Protein AF-V5GXC0-F1 (afdb_monomer_lite)

Secondary structure (DSSP, 8-state):
---SHHHHHHHHHHHHT---HHHHHHHHHHHHH-TTS-HHHHHHHHHHHHTSTTHHHHHHHHHHHTHHHHHHHHTTT--HHHHHHHHHGGG--SHHHHHHHHHHHHH-SS--HHHHHHHHHHHHHHHHHHHHHHHHGGG-

Sequence (140 aa):
ETQTPSEKNMLLDALGCTKLSWLLSRYVKKLLDDPSIRIQDADRVFESVAKNRVGTQIAFDFLRKNWNELLNHYGDGSNILAKMIKALAPHMNTEFQLSELERFKNSIKTNISTTASAFESAIETVKSNVDWMKKNYNQV

Foldseek 3Di:
DPPDPVVVLVVLLVQLADPDLVSLLVQLCCLQVPPVQDLVCNLSNLLSQLPHLSSLVSSVCVCLVCVVVCCVVCVPPNLSLLSSLLSNQQNAAAPVVLVVLVVSLVVDPDDDPSNNVSSVVSSVSNVVNNVCCVVCVVVD

pLDDT: mean 89.5, std 9.19, range [49.09, 98.06]

Organism: Anoplophora glabripennis (NCBI:txid217634)

InterPro domains:
  IPR024571 ERAP1-like C-terminal domain [PF11838] (2-127)
  IPR050344 Peptidase M1 family aminopeptidases [PTHR11533] (2-135)

Radius of gyration: 15.47 Å; chains: 1; bounding box: 42×24×47 Å

Structure (mmCIF, N/CA/C/O backbone):
data_AF-V5GXC0-F1
#
_entry.id   AF-V5GXC0-F1
#
loop_
_atom_site.group_PDB
_atom_site.id
_atom_site.type_symbol
_atom_site.label_atom_id
_atom_site.label_alt_id
_atom_site.label_comp_id
_atom_site.label_asym_id
_atom_site.label_entity_id
_atom_site.label_seq_id
_atom_site.pdbx_PDB_ins_code
_atom_site.Cartn_x
_atom_site.Cartn_y
_atom_site.Cartn_z
_atom_site.occupancy
_atom_site.B_iso_or_equiv
_atom_site.auth_seq_id
_atom_site.auth_comp_id
_atom_site.auth_asym_id
_atom_site.auth_atom_id
_atom_site.pdbx_PDB_model_num
ATOM 1 N N . GLU A 1 1 ? -3.370 0.087 -31.226 1.00 49.09 1 GLU A N 1
ATOM 2 C CA . GLU A 1 1 ? -2.684 1.191 -30.524 1.00 49.09 1 GLU A CA 1
ATOM 3 C C . GLU A 1 1 ? -3.744 2.101 -29.919 1.00 49.09 1 GLU A C 1
ATOM 5 O O . GLU A 1 1 ? -4.702 2.405 -30.616 1.00 49.09 1 GLU A O 1
ATOM 10 N N . THR A 1 2 ? -3.643 2.474 -28.641 1.00 55.31 2 THR A N 1
ATOM 11 C CA . THR A 1 2 ? -4.477 3.551 -28.065 1.00 55.31 2 THR A CA 1
ATOM 12 C C . THR A 1 2 ? -3.887 4.891 -28.468 1.00 55.31 2 THR A C 1
ATOM 14 O O . THR A 1 2 ? -2.708 5.128 -28.202 1.00 55.31 2 THR A O 1
ATOM 17 N N . GLN A 1 3 ? -4.680 5.743 -29.116 1.00 70.31 3 GLN A N 1
ATOM 18 C CA . GLN A 1 3 ? -4.177 6.950 -29.773 1.00 70.31 3 GLN A CA 1
ATOM 19 C C . GLN A 1 3 ? -4.086 8.150 -28.823 1.00 70.31 3 GLN A C 1
ATOM 21 O O . GLN A 1 3 ? -3.380 9.109 -29.133 1.00 70.31 3 GLN A O 1
ATOM 26 N N . THR A 1 4 ? -4.712 8.095 -27.639 1.00 83.75 4 THR A N 1
ATOM 27 C CA . THR A 1 4 ? -4.634 9.188 -26.655 1.00 83.75 4 THR A CA 1
ATOM 28 C C . THR A 1 4 ? -4.183 8.739 -25.253 1.00 83.75 4 THR A C 1
ATOM 30 O O . THR A 1 4 ? -4.507 7.634 -24.804 1.00 83.75 4 THR A O 1
ATOM 33 N N . PRO A 1 5 ? -3.475 9.603 -24.492 1.00 80.25 5 PRO A N 1
ATOM 34 C CA . PRO A 1 5 ? -3.152 9.340 -23.085 1.00 80.25 5 PRO A CA 1
ATOM 35 C C . PRO A 1 5 ? -4.388 9.114 -22.200 1.00 80.25 5 PRO A C 1
ATOM 37 O O . PRO A 1 5 ? -4.327 8.357 -21.234 1.00 80.25 5 PRO A O 1
ATOM 40 N N . SER A 1 6 ? -5.515 9.752 -22.533 1.00 84.06 6 SER A N 1
ATOM 41 C CA . SER A 1 6 ? -6.776 9.604 -21.798 1.00 84.06 6 SER A CA 1
ATOM 42 C C . SER A 1 6 ? -7.376 8.205 -21.967 1.00 84.06 6 SER A C 1
ATOM 44 O O . SER A 1 6 ? -7.706 7.565 -20.970 1.00 84.06 6 SER A O 1
ATOM 46 N N . GLU A 1 7 ? -7.423 7.682 -23.196 1.00 85.12 7 GLU A N 1
ATOM 47 C CA . GLU A 1 7 ? -7.863 6.306 -23.464 1.00 85.12 7 GLU A CA 1
ATOM 48 C C . GLU A 1 7 ? -6.974 5.287 -22.757 1.00 85.12 7 GLU A C 1
ATOM 50 O O . GLU A 1 7 ? -7.474 4.342 -22.148 1.00 85.12 7 GLU A O 1
ATOM 55 N N . LYS A 1 8 ? -5.651 5.498 -22.779 1.00 85.62 8 LYS A N 1
ATOM 56 C CA . LYS A 1 8 ? -4.716 4.630 -22.058 1.00 85.62 8 LYS A CA 1
ATOM 57 C C . LYS A 1 8 ? -5.043 4.597 -20.563 1.00 85.62 8 LYS A C 1
ATOM 59 O O . LYS A 1 8 ? -5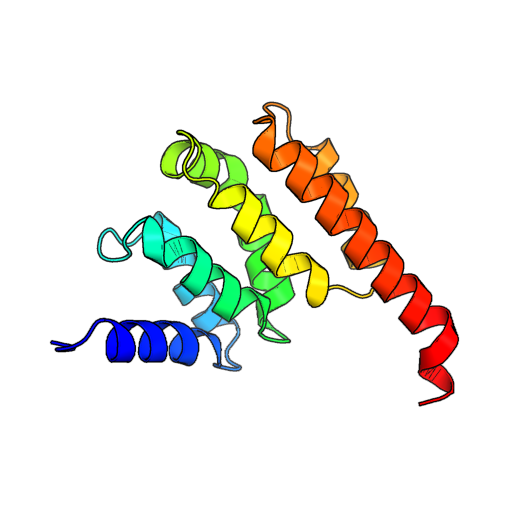.172 3.520 -19.992 1.00 85.62 8 LYS A O 1
ATOM 64 N N . ASN A 1 9 ? -5.220 5.762 -19.947 1.00 86.50 9 ASN A N 1
ATOM 65 C CA . ASN A 1 9 ? -5.565 5.882 -18.532 1.00 86.50 9 ASN A CA 1
ATOM 66 C C . ASN A 1 9 ? -6.895 5.196 -18.191 1.00 86.50 9 ASN A C 1
ATOM 68 O O . ASN A 1 9 ? -6.979 4.485 -17.192 1.00 86.50 9 ASN A O 1
ATOM 72 N N . MET A 1 10 ? -7.909 5.360 -19.043 1.00 89.00 10 MET A N 1
ATOM 73 C CA . MET A 1 10 ? -9.204 4.698 -18.883 1.00 89.00 10 MET A CA 1
ATOM 74 C C . MET A 1 10 ? -9.072 3.170 -18.931 1.00 89.00 10 MET A C 1
ATOM 76 O O . MET A 1 10 ? -9.676 2.476 -18.114 1.00 89.00 10 MET A O 1
ATOM 80 N N . LEU A 1 11 ? -8.260 2.636 -19.848 1.00 88.69 11 LEU A N 1
ATOM 81 C CA . LEU A 1 11 ? -8.001 1.198 -19.917 1.00 88.69 11 LEU A CA 1
ATOM 82 C C . LEU A 1 11 ? -7.254 0.689 -18.681 1.00 88.69 11 LEU A C 1
ATOM 84 O O . LEU A 1 11 ? -7.604 -0.371 -18.162 1.00 88.69 11 LEU A O 1
ATOM 88 N N . LEU A 1 12 ? -6.258 1.433 -18.190 1.00 88.69 12 LEU A N 1
ATOM 89 C CA . LEU A 1 12 ? -5.521 1.048 -16.984 1.00 88.69 12 LEU A CA 1
ATOM 90 C C . LEU A 1 12 ? -6.445 0.961 -15.760 1.00 88.69 12 LEU A C 1
ATOM 92 O O . LEU A 1 12 ? -6.334 0.014 -14.980 1.00 88.69 12 LEU A O 1
ATOM 96 N N . ASP A 1 13 ? -7.397 1.882 -15.621 1.00 88.75 13 ASP A N 1
ATOM 97 C CA . ASP A 1 13 ? -8.387 1.819 -14.543 1.00 88.75 13 ASP A CA 1
ATOM 98 C C . ASP A 1 13 ? -9.346 0.637 -14.726 1.00 88.75 13 ASP A C 1
ATOM 100 O O . ASP A 1 13 ? -9.591 -0.123 -13.786 1.00 88.75 13 ASP A O 1
ATOM 104 N N . ALA A 1 14 ? -9.858 0.446 -15.947 1.00 90.25 14 ALA A N 1
ATOM 105 C CA . ALA A 1 14 ? -10.842 -0.587 -16.258 1.00 90.25 14 ALA A CA 1
ATOM 106 C C . ALA A 1 14 ? -10.323 -2.006 -15.970 1.00 90.25 14 ALA A C 1
ATOM 108 O O . ALA A 1 14 ? -11.081 -2.868 -15.516 1.00 90.25 14 ALA A O 1
ATOM 109 N N . LEU A 1 15 ? -9.025 -2.253 -16.175 1.00 88.75 15 LEU A N 1
ATOM 110 C CA . LEU A 1 15 ? -8.390 -3.536 -15.861 1.00 88.75 15 LEU A CA 1
ATOM 111 C C . LEU A 1 15 ? -8.402 -3.859 -14.353 1.00 88.75 15 LEU A C 1
ATOM 113 O O . LEU A 1 15 ? -8.474 -5.033 -13.984 1.00 88.75 15 LEU A O 1
ATOM 117 N N . GLY A 1 16 ? -8.404 -2.844 -13.482 1.00 90.25 16 GLY A N 1
ATOM 118 C CA . GLY A 1 16 ? -8.531 -2.999 -12.027 1.00 90.25 16 GLY A CA 1
ATOM 119 C C . GLY A 1 16 ? -9.967 -3.239 -11.539 1.00 90.25 16 GLY A C 1
ATOM 120 O O . GLY A 1 16 ? -10.178 -3.683 -10.409 1.00 90.25 16 GLY A O 1
ATOM 121 N N . CYS A 1 17 ? -10.981 -3.015 -12.382 1.00 91.50 17 CYS A N 1
ATOM 122 C CA . CYS A 1 17 ? -12.394 -3.158 -12.006 1.00 91.50 17 CYS A CA 1
ATOM 123 C C . CYS A 1 17 ? -12.906 -4.611 -12.002 1.00 91.50 17 CYS A C 1
ATOM 125 O O . CYS A 1 17 ? -14.035 -4.869 -11.577 1.00 91.50 17 CYS A O 1
ATOM 127 N N . THR A 1 18 ? -12.113 -5.578 -12.473 1.00 91.94 18 THR A N 1
ATOM 128 C CA . THR A 1 18 ? -12.521 -6.991 -12.491 1.00 91.94 18 THR A CA 1
ATOM 129 C C . THR A 1 18 ? -12.731 -7.552 -11.081 1.00 91.94 18 THR A C 1
ATOM 131 O O . THR A 1 18 ? -12.017 -7.217 -10.142 1.00 91.94 18 THR A O 1
ATOM 134 N N . LYS A 1 19 ? -13.705 -8.454 -10.915 1.00 90.06 19 LYS A N 1
ATOM 135 C CA . LYS A 1 19 ? -13.961 -9.155 -9.639 1.00 90.06 19 LYS A CA 1
ATOM 136 C C . LYS A 1 19 ? -13.126 -10.431 -9.479 1.00 90.06 19 LYS A C 1
ATOM 138 O O . LYS A 1 19 ? -13.159 -11.060 -8.426 1.00 90.06 19 LYS A O 1
ATOM 143 N N . LEU A 1 20 ? -12.410 -10.841 -10.526 1.00 94.44 20 LEU A N 1
ATOM 144 C CA . LEU A 1 20 ? -11.617 -12.067 -10.527 1.00 94.44 20 LEU A CA 1
ATOM 145 C C . LEU A 1 20 ? -10.259 -11.822 -9.852 1.00 94.44 20 LEU A C 1
ATOM 147 O O . LEU A 1 20 ? -9.372 -11.196 -10.431 1.00 94.44 20 LEU A O 1
ATOM 151 N N . SER A 1 21 ? -10.070 -12.370 -8.648 1.00 93.31 21 SER A N 1
ATOM 152 C CA . SER A 1 21 ? -8.861 -12.182 -7.826 1.00 93.31 21 SER A CA 1
ATOM 153 C C . SER A 1 21 ? -7.558 -12.539 -8.546 1.00 93.31 21 SER A C 1
ATOM 155 O O . SER A 1 21 ? -6.541 -11.865 -8.381 1.00 93.31 21 SER A O 1
ATOM 157 N N . TRP A 1 22 ? -7.572 -13.591 -9.369 1.00 94.50 22 TRP A N 1
ATOM 158 C CA . TRP A 1 22 ? -6.391 -14.026 -10.117 1.00 94.50 22 TRP A CA 1
ATOM 159 C C . TRP A 1 22 ? -6.017 -13.043 -11.237 1.00 94.50 22 TRP A C 1
ATOM 161 O O . TRP A 1 22 ? -4.830 -12.857 -11.499 1.00 94.50 22 TRP A O 1
ATOM 171 N N . LEU A 1 23 ? -6.998 -12.364 -11.850 1.00 95.19 23 LEU A N 1
ATOM 172 C CA . LEU A 1 23 ? -6.736 -11.301 -12.824 1.00 95.19 23 LEU A CA 1
ATOM 173 C C . LEU A 1 23 ? -6.171 -10.056 -12.147 1.00 95.19 23 LEU A C 1
ATOM 175 O O . LEU A 1 23 ? -5.202 -9.506 -12.653 1.00 95.19 23 LEU A O 1
ATOM 179 N N . LEU A 1 24 ? -6.701 -9.661 -10.985 1.00 95.62 24 LEU A N 1
ATOM 180 C CA . LEU A 1 24 ? -6.146 -8.552 -10.196 1.00 95.62 24 LEU A CA 1
ATOM 181 C C . LEU A 1 24 ? -4.703 -8.839 -9.765 1.00 95.62 24 LEU A C 1
ATOM 183 O O . LEU A 1 24 ? -3.826 -7.993 -9.908 1.00 95.62 24 LEU A O 1
ATOM 187 N N . SER A 1 25 ? -4.446 -10.069 -9.310 1.00 94.81 25 SER A N 1
ATOM 188 C CA . SER A 1 25 ? -3.105 -10.531 -8.940 1.00 94.81 25 SER A CA 1
ATOM 189 C C . SER A 1 25 ? -2.151 -10.517 -10.134 1.00 94.81 25 SER A C 1
ATOM 191 O O . SER A 1 25 ? -1.010 -10.086 -10.012 1.00 94.81 25 SER A O 1
ATOM 193 N N . ARG A 1 26 ? -2.605 -10.975 -11.308 1.00 94.12 26 ARG A N 1
ATOM 194 C CA . ARG A 1 26 ? -1.820 -10.905 -12.546 1.00 94.12 26 ARG A CA 1
ATOM 195 C C . ARG A 1 26 ? -1.578 -9.460 -12.979 1.00 94.12 26 ARG A C 1
ATOM 197 O O . ARG A 1 26 ? -0.507 -9.158 -13.488 1.00 94.12 26 ARG A O 1
ATOM 204 N N . TYR A 1 27 ? -2.564 -8.589 -12.796 1.00 94.38 27 TYR A N 1
ATOM 205 C CA . TYR A 1 27 ? -2.476 -7.204 -13.227 1.00 94.38 27 TYR A CA 1
ATOM 206 C C . TYR A 1 27 ? -1.476 -6.413 -12.385 1.00 94.38 27 TYR A C 1
ATOM 208 O O . TYR A 1 27 ? -0.583 -5.793 -12.949 1.00 94.38 27 TYR A O 1
ATOM 216 N N . VAL A 1 28 ? -1.543 -6.518 -11.054 1.00 94.62 28 VAL A N 1
ATOM 217 C CA . VAL A 1 28 ? -0.591 -5.829 -10.170 1.00 94.62 28 VAL A CA 1
ATOM 218 C C . VAL A 1 28 ? 0.843 -6.355 -10.336 1.00 94.62 28 VAL A C 1
ATOM 220 O O . VAL A 1 28 ? 1.787 -5.579 -10.267 1.00 94.62 28 VAL A O 1
ATOM 223 N N . LYS A 1 29 ? 1.025 -7.646 -10.658 1.00 94.06 29 LYS A N 1
ATOM 224 C CA . LYS A 1 29 ? 2.351 -8.226 -10.952 1.00 94.06 29 LYS A CA 1
ATOM 225 C C . LYS A 1 29 ? 3.050 -7.604 -12.159 1.00 94.06 29 LYS A C 1
ATOM 227 O O . LYS A 1 29 ? 4.273 -7.512 -12.163 1.00 94.06 29 LYS A O 1
ATOM 232 N N . LYS A 1 30 ? 2.294 -7.099 -13.141 1.00 92.31 30 LYS A N 1
ATOM 233 C CA . LYS A 1 30 ? 2.876 -6.404 -14.300 1.00 92.31 30 LYS A CA 1
ATOM 234 C C . LYS A 1 30 ? 3.703 -5.178 -13.907 1.00 92.31 30 LYS A C 1
ATOM 236 O O . LYS A 1 30 ? 4.544 -4.774 -14.692 1.00 92.31 30 LYS A O 1
ATOM 241 N N . LEU A 1 31 ? 3.501 -4.608 -12.715 1.00 90.88 31 LEU A N 1
ATOM 242 C CA . LEU A 1 31 ? 4.333 -3.510 -12.214 1.00 90.88 31 LEU A CA 1
ATOM 243 C C . LEU A 1 31 ? 5.822 -3.879 -12.136 1.00 90.88 31 LEU A C 1
ATOM 245 O O . LEU A 1 31 ? 6.666 -3.010 -12.301 1.00 90.88 31 LEU A O 1
ATOM 249 N N . LEU A 1 32 ? 6.140 -5.153 -11.901 1.00 89.50 32 LEU A N 1
ATOM 250 C CA . LEU A 1 32 ? 7.518 -5.646 -11.828 1.00 89.50 32 LEU A CA 1
ATOM 251 C C . LEU A 1 32 ? 7.918 -6.409 -13.097 1.00 89.50 32 LEU A C 1
ATOM 253 O O . LEU A 1 32 ? 9.040 -6.265 -13.574 1.00 89.50 32 LEU A O 1
ATOM 257 N N . ASP A 1 33 ? 6.979 -7.165 -13.673 1.00 87.00 33 ASP A N 1
ATOM 258 C CA . ASP A 1 33 ? 7.262 -8.104 -14.765 1.00 87.00 33 ASP A CA 1
ATOM 259 C C . ASP A 1 33 ? 7.183 -7.482 -16.175 1.00 87.00 33 ASP A C 1
ATOM 261 O O . ASP A 1 33 ? 7.620 -8.105 -17.145 1.00 87.00 33 ASP A O 1
ATOM 265 N N . ASP A 1 34 ? 6.566 -6.304 -16.336 1.00 83.69 34 ASP A N 1
ATOM 266 C CA . ASP A 1 34 ? 6.199 -5.763 -17.650 1.00 83.69 34 ASP A CA 1
ATOM 267 C C . ASP A 1 34 ? 6.832 -4.385 -17.928 1.00 83.69 34 ASP A C 1
ATOM 269 O O . ASP A 1 34 ? 6.349 -3.366 -17.423 1.00 83.69 34 ASP A O 1
ATOM 273 N N . PRO A 1 35 ? 7.851 -4.302 -18.807 1.00 76.12 35 PRO A N 1
ATOM 274 C CA . PRO A 1 35 ? 8.515 -3.040 -19.129 1.00 76.12 35 PRO A CA 1
ATOM 275 C C . PRO A 1 35 ? 7.623 -2.065 -19.919 1.00 76.12 35 PRO A C 1
ATOM 277 O O . PRO A 1 35 ? 8.007 -0.915 -20.133 1.00 76.12 35 PRO A O 1
ATOM 280 N N . SER A 1 36 ? 6.437 -2.490 -20.380 1.00 78.75 36 SER A N 1
ATOM 281 C CA . SER A 1 36 ? 5.487 -1.606 -21.068 1.00 78.75 36 SER A CA 1
ATOM 282 C C . SER A 1 36 ? 4.727 -0.672 -20.119 1.00 78.75 36 SER A C 1
ATOM 284 O O . SER A 1 36 ? 4.204 0.362 -20.560 1.00 78.75 36 SER A O 1
ATOM 286 N N . ILE A 1 37 ? 4.679 -0.993 -18.819 1.00 81.12 37 ILE A N 1
ATOM 287 C CA . ILE A 1 37 ? 4.129 -0.092 -17.808 1.00 81.12 37 ILE A CA 1
ATOM 288 C C . ILE A 1 37 ? 5.187 0.957 -17.494 1.00 81.12 37 ILE A C 1
ATOM 290 O O . ILE A 1 37 ? 6.247 0.675 -16.942 1.00 81.12 37 ILE A O 1
ATOM 294 N N . ARG A 1 38 ? 4.889 2.206 -17.851 1.00 82.19 38 ARG A N 1
ATOM 295 C CA . ARG A 1 38 ? 5.775 3.321 -17.529 1.00 82.19 38 ARG A CA 1
ATOM 296 C C . ARG A 1 38 ? 5.766 3.536 -16.023 1.00 82.19 38 ARG A C 1
ATOM 298 O O . ARG A 1 38 ? 4.714 3.471 -15.397 1.00 82.19 38 ARG A O 1
ATOM 305 N N . ILE A 1 39 ? 6.917 3.913 -15.480 1.00 82.88 39 ILE A N 1
ATOM 306 C CA . ILE A 1 39 ? 7.095 4.262 -14.064 1.00 82.88 39 ILE A CA 1
ATOM 307 C C . ILE A 1 39 ? 6.009 5.250 -13.590 1.00 82.88 39 ILE A C 1
ATOM 309 O O . ILE A 1 39 ? 5.377 5.042 -12.564 1.00 82.88 39 ILE A O 1
ATOM 313 N N . GLN A 1 40 ? 5.704 6.272 -14.391 1.00 82.00 40 GLN A N 1
ATOM 314 C CA . GLN A 1 40 ? 4.670 7.274 -14.094 1.00 82.00 40 GLN A CA 1
ATOM 315 C C . GLN A 1 40 ? 3.214 6.764 -14.108 1.00 82.00 40 GLN A C 1
ATOM 317 O O . GLN A 1 40 ? 2.339 7.485 -13.647 1.00 82.00 40 GLN A O 1
ATOM 322 N N . ASP A 1 41 ? 2.956 5.577 -14.667 1.00 86.69 41 ASP A N 1
ATOM 323 C CA . ASP A 1 41 ? 1.629 4.948 -14.722 1.00 86.69 41 ASP A CA 1
ATOM 324 C C . ASP A 1 41 ? 1.474 3.866 -13.625 1.00 86.69 41 ASP A C 1
ATOM 326 O O . ASP A 1 41 ? 0.380 3.338 -13.409 1.00 86.69 41 ASP A O 1
ATOM 330 N N . ALA A 1 42 ? 2.569 3.511 -12.939 1.00 90.19 42 ALA A N 1
ATOM 331 C CA . ALA A 1 42 ? 2.622 2.420 -11.968 1.00 90.19 42 ALA A CA 1
ATOM 332 C C . ALA A 1 42 ? 1.748 2.681 -10.732 1.00 90.19 42 ALA A C 1
ATOM 334 O O . ALA A 1 42 ? 1.094 1.767 -10.224 1.00 90.19 42 ALA A O 1
ATOM 335 N N . ASP A 1 43 ? 1.704 3.933 -10.266 1.00 90.94 43 ASP A N 1
ATOM 336 C CA . ASP A 1 43 ? 0.839 4.340 -9.160 1.00 90.94 43 ASP A CA 1
ATOM 337 C C . ASP A 1 43 ? -0.633 4.139 -9.520 1.00 90.94 43 ASP A C 1
ATOM 339 O O . ASP A 1 43 ? -1.356 3.536 -8.734 1.00 90.94 43 ASP A O 1
ATOM 343 N N . ARG A 1 44 ? -1.057 4.539 -10.725 1.00 92.50 44 ARG A N 1
ATOM 344 C CA . ARG A 1 44 ? -2.438 4.380 -11.205 1.00 92.50 44 ARG A CA 1
ATOM 345 C C . ARG A 1 44 ? -2.861 2.917 -11.313 1.00 92.50 44 ARG A C 1
ATOM 347 O O . ARG A 1 44 ? -3.947 2.555 -10.860 1.00 92.50 44 ARG A O 1
ATOM 354 N N . VAL A 1 45 ? -2.004 2.064 -11.878 1.00 94.12 45 VAL A N 1
ATOM 355 C CA . VAL A 1 45 ? -2.259 0.616 -11.966 1.00 94.12 45 VAL A CA 1
ATOM 356 C C . VAL A 1 45 ? -2.461 0.032 -10.571 1.00 94.12 45 VAL A C 1
ATOM 358 O O . VAL A 1 45 ? -3.458 -0.650 -10.330 1.00 94.12 45 VAL A O 1
ATOM 361 N N . PHE A 1 46 ? -1.565 0.344 -9.633 1.00 96.00 46 PHE A N 1
ATOM 362 C CA . PHE A 1 46 ? -1.694 -0.108 -8.252 1.00 96.00 46 PHE A CA 1
ATOM 363 C C . PHE A 1 46 ? -2.975 0.421 -7.593 1.00 96.00 46 PHE A C 1
ATOM 365 O O . PHE A 1 46 ? -3.714 -0.346 -6.977 1.00 96.00 46 PHE A O 1
ATOM 372 N N . GLU A 1 47 ? -3.274 1.712 -7.764 1.00 95.81 47 GLU A N 1
ATOM 373 C CA . GLU A 1 47 ? -4.470 2.366 -7.227 1.00 95.81 47 GLU A CA 1
ATOM 374 C C . GLU A 1 47 ? -5.752 1.684 -7.719 1.00 95.81 47 GLU A C 1
ATOM 376 O O . GLU A 1 47 ? -6.669 1.446 -6.936 1.00 95.81 47 GLU A O 1
ATOM 381 N N . SER A 1 48 ? -5.813 1.321 -9.005 1.00 95.69 48 SER A N 1
ATOM 382 C CA . SER A 1 48 ? -6.977 0.653 -9.598 1.00 95.69 48 SER A CA 1
ATOM 383 C C . SER A 1 48 ? -7.282 -0.692 -8.926 1.00 95.69 48 SER A C 1
ATOM 385 O O . SER A 1 48 ? -8.446 -1.034 -8.713 1.00 95.69 48 SER A O 1
ATOM 387 N N . VAL A 1 49 ? -6.241 -1.429 -8.523 1.00 96.75 49 VAL A N 1
ATOM 388 C CA . VAL A 1 49 ? -6.374 -2.691 -7.789 1.00 96.75 49 VAL A CA 1
ATOM 389 C C . VAL A 1 49 ? -6.684 -2.424 -6.315 1.00 96.75 49 VAL A C 1
ATOM 391 O O . VAL A 1 49 ? -7.547 -3.090 -5.751 1.00 96.75 49 VAL A O 1
ATOM 394 N N . ALA A 1 50 ? -6.048 -1.428 -5.695 1.00 96.56 50 ALA A N 1
ATOM 395 C CA . ALA A 1 50 ? -6.265 -1.072 -4.293 1.00 96.56 50 ALA A CA 1
ATOM 396 C C . ALA A 1 50 ? -7.707 -0.615 -4.001 1.00 96.56 50 ALA A C 1
ATOM 398 O O . ALA A 1 50 ? -8.255 -0.971 -2.957 1.00 96.56 50 ALA A O 1
ATOM 399 N N . LYS A 1 51 ? -8.339 0.105 -4.939 1.00 94.38 51 LYS A N 1
ATOM 400 C CA . LYS A 1 51 ? -9.744 0.559 -4.868 1.00 94.38 51 LYS A CA 1
ATOM 401 C C . LYS A 1 51 ? -10.764 -0.576 -4.951 1.00 94.38 51 LYS A C 1
ATOM 403 O O . LYS A 1 51 ? -11.923 -0.411 -4.569 1.00 94.38 51 LYS A O 1
ATOM 408 N N . ASN A 1 52 ? -10.372 -1.722 -5.496 1.00 93.50 52 ASN A N 1
ATOM 409 C CA . ASN A 1 52 ? -11.261 -2.858 -5.675 1.00 93.50 52 ASN A CA 1
ATOM 410 C C . ASN A 1 52 ? -11.471 -3.578 -4.336 1.00 93.50 52 ASN A C 1
ATOM 412 O O . ASN A 1 52 ? -10.504 -3.957 -3.688 1.00 93.50 52 ASN A O 1
ATOM 416 N N . ARG A 1 53 ? -12.725 -3.862 -3.954 1.00 89.50 53 ARG A N 1
ATOM 417 C CA . ARG A 1 53 ? -13.060 -4.534 -2.679 1.00 89.50 53 ARG A CA 1
ATOM 418 C C . ARG A 1 53 ? -12.290 -5.842 -2.449 1.00 89.50 53 ARG A C 1
ATOM 420 O O . ARG A 1 53 ? -11.946 -6.157 -1.316 1.00 89.50 53 ARG A O 1
ATOM 427 N N . VAL A 1 54 ? -12.052 -6.617 -3.507 1.00 90.25 54 VAL A N 1
ATOM 428 C CA . VAL A 1 54 ? -11.253 -7.854 -3.450 1.00 90.25 54 VAL A CA 1
ATOM 429 C C . VAL A 1 54 ? -9.765 -7.550 -3.655 1.00 90.25 54 VAL A C 1
ATOM 431 O O . VAL A 1 54 ? -8.898 -8.238 -3.118 1.00 90.25 54 VAL A O 1
ATOM 434 N N . GLY A 1 55 ? -9.463 -6.503 -4.421 1.00 94.12 55 GLY A N 1
ATOM 435 C CA . GLY A 1 55 ? -8.109 -6.095 -4.769 1.00 94.12 55 GLY A CA 1
ATOM 436 C C . GLY A 1 55 ? -7.338 -5.379 -3.664 1.00 94.12 55 GLY A C 1
ATOM 437 O O . GLY A 1 55 ? -6.119 -5.484 -3.672 1.00 94.12 55 GLY A O 1
ATOM 438 N N . THR A 1 56 ? -7.979 -4.741 -2.679 1.00 95.44 56 THR A N 1
ATOM 439 C CA . THR A 1 56 ? -7.274 -4.039 -1.588 1.00 95.44 56 THR A CA 1
ATOM 440 C C . THR A 1 56 ? -6.295 -4.960 -0.859 1.00 95.44 56 THR A C 1
ATOM 442 O O . THR A 1 56 ? -5.124 -4.618 -0.695 1.00 95.44 56 THR A O 1
ATOM 445 N N . GLN A 1 57 ? -6.743 -6.162 -0.478 1.00 94.81 57 GLN A N 1
ATOM 446 C CA . GLN A 1 57 ? -5.883 -7.143 0.188 1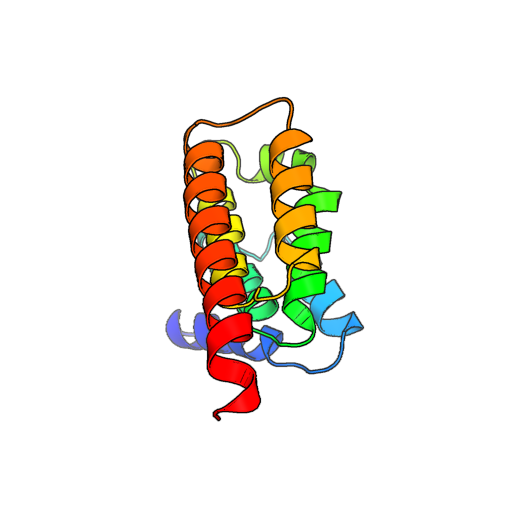.00 94.81 57 GLN A CA 1
ATOM 447 C C . GLN A 1 57 ? -4.782 -7.658 -0.750 1.00 94.81 57 GLN A C 1
ATOM 449 O O . GLN A 1 57 ? -3.637 -7.803 -0.334 1.00 94.81 57 GLN A O 1
ATOM 454 N N . ILE A 1 58 ? -5.106 -7.880 -2.028 1.00 96.69 58 ILE A N 1
ATOM 455 C CA . ILE A 1 58 ? -4.144 -8.326 -3.048 1.00 96.69 58 ILE A CA 1
ATOM 456 C C . ILE A 1 58 ? -3.048 -7.276 -3.255 1.00 96.69 58 ILE A C 1
ATOM 458 O O . ILE A 1 58 ? -1.871 -7.623 -3.305 1.00 96.69 58 ILE A O 1
ATOM 462 N N . ALA A 1 59 ? -3.424 -6.002 -3.355 1.00 97.31 59 ALA A N 1
ATOM 463 C CA . ALA A 1 59 ? -2.513 -4.878 -3.517 1.00 97.31 59 ALA A CA 1
ATOM 464 C C . ALA A 1 59 ? -1.606 -4.725 -2.290 1.00 97.31 59 ALA A C 1
ATOM 466 O O . ALA A 1 59 ? -0.393 -4.578 -2.439 1.00 97.31 59 ALA A O 1
ATOM 467 N N . PHE A 1 60 ? -2.165 -4.835 -1.082 1.00 97.19 60 PHE A N 1
ATOM 468 C CA . PHE A 1 60 ? -1.381 -4.807 0.151 1.00 97.19 60 PHE A CA 1
ATOM 469 C C . PHE A 1 60 ? -0.396 -5.981 0.242 1.00 97.19 60 PHE A C 1
ATOM 471 O O . PHE A 1 60 ? 0.789 -5.779 0.509 1.00 97.19 60 PHE A O 1
ATOM 478 N N . ASP A 1 61 ? -0.850 -7.202 -0.046 1.00 96.56 61 ASP A N 1
ATOM 479 C CA . ASP A 1 61 ? 0.012 -8.384 -0.045 1.00 96.56 61 ASP A CA 1
ATOM 480 C C . ASP A 1 61 ? 1.106 -8.300 -1.108 1.00 96.56 61 ASP A C 1
ATOM 482 O O . ASP A 1 61 ? 2.238 -8.706 -0.849 1.00 96.56 61 ASP A O 1
ATOM 486 N N . PHE A 1 62 ? 0.795 -7.760 -2.285 1.00 96.88 62 PHE A N 1
ATOM 487 C CA . PHE A 1 62 ? 1.772 -7.505 -3.335 1.00 96.88 62 PHE A CA 1
ATOM 488 C C . PHE A 1 62 ? 2.833 -6.490 -2.888 1.00 96.88 62 PHE A C 1
ATOM 490 O O . PHE A 1 62 ? 4.024 -6.773 -3.017 1.00 96.88 62 PHE A O 1
ATOM 497 N N . LEU A 1 63 ? 2.416 -5.352 -2.320 1.00 95.06 63 LEU A N 1
ATOM 498 C CA . LEU A 1 63 ? 3.318 -4.312 -1.819 1.00 95.06 63 LEU A CA 1
ATOM 499 C C . LEU A 1 63 ? 4.266 -4.870 -0.751 1.00 95.06 63 LEU A C 1
ATOM 501 O O . LEU A 1 63 ? 5.474 -4.652 -0.808 1.00 95.06 63 LEU A O 1
ATOM 505 N N . ARG A 1 64 ? 3.718 -5.629 0.204 1.00 94.69 64 ARG A N 1
ATOM 506 C CA . ARG A 1 64 ? 4.481 -6.226 1.302 1.00 94.69 64 ARG A CA 1
ATOM 507 C C . ARG A 1 64 ? 5.466 -7.288 0.821 1.00 94.69 64 ARG A C 1
ATOM 509 O O . ARG A 1 64 ? 6.620 -7.279 1.238 1.00 94.69 64 ARG A O 1
ATOM 516 N N . LYS A 1 65 ? 5.024 -8.217 -0.034 1.00 95.38 65 LYS A N 1
ATOM 517 C CA . LYS A 1 65 ? 5.852 -9.348 -0.494 1.00 95.38 65 LYS A CA 1
ATOM 518 C C . LYS A 1 65 ? 7.003 -8.908 -1.390 1.00 95.38 65 LYS A C 1
ATOM 520 O O . LYS A 1 65 ? 8.069 -9.508 -1.322 1.00 95.38 65 LYS A O 1
ATOM 525 N N . ASN A 1 66 ? 6.795 -7.869 -2.194 1.00 94.00 66 ASN A N 1
ATOM 526 C CA . ASN A 1 66 ? 7.773 -7.415 -3.181 1.00 94.00 66 ASN A CA 1
ATOM 527 C C . ASN A 1 66 ? 8.456 -6.103 -2.773 1.00 94.00 66 ASN A C 1
ATOM 529 O O . ASN A 1 66 ? 9.022 -5.422 -3.621 1.00 94.00 66 ASN A O 1
ATOM 533 N N . TRP A 1 67 ? 8.415 -5.733 -1.487 1.00 91.94 67 TRP A N 1
ATOM 534 C CA . TRP A 1 67 ? 8.890 -4.430 -1.012 1.00 91.94 67 TRP A CA 1
ATOM 535 C C . TRP A 1 67 ? 10.314 -4.094 -1.471 1.00 91.94 67 TRP A C 1
ATOM 537 O O . TRP A 1 67 ? 10.542 -3.005 -1.982 1.00 91.94 67 TRP A O 1
ATOM 547 N N . ASN A 1 68 ? 11.260 -5.029 -1.347 1.00 89.94 68 ASN A N 1
ATOM 548 C CA . ASN A 1 68 ? 12.654 -4.792 -1.740 1.00 8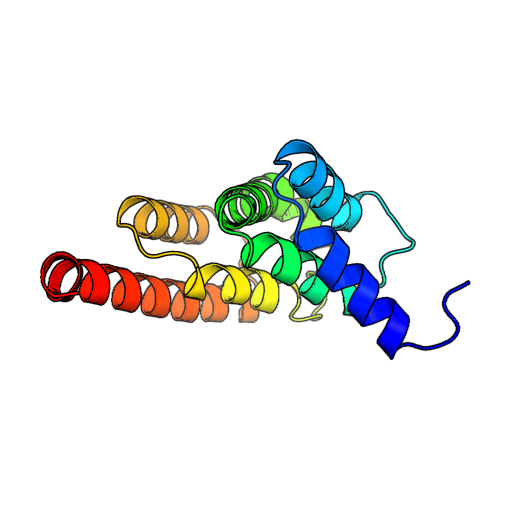9.94 68 ASN A CA 1
ATOM 549 C C . ASN A 1 68 ? 12.815 -4.603 -3.255 1.00 89.94 68 ASN A C 1
ATOM 551 O O . ASN A 1 68 ? 13.618 -3.789 -3.694 1.00 89.94 68 ASN A O 1
ATOM 555 N N . GLU A 1 69 ? 12.052 -5.341 -4.057 1.00 90.75 69 GLU A N 1
ATOM 556 C CA . GLU A 1 69 ? 12.096 -5.224 -5.515 1.00 90.75 69 GLU A CA 1
ATOM 557 C C . GLU A 1 69 ? 11.468 -3.908 -5.976 1.00 90.75 69 GLU A C 1
ATOM 559 O O . GLU A 1 69 ? 12.047 -3.182 -6.778 1.00 90.75 69 GLU A O 1
ATOM 564 N N . LEU A 1 70 ? 10.336 -3.544 -5.373 1.00 90.56 70 LEU A N 1
ATOM 565 C CA . LEU A 1 70 ? 9.683 -2.255 -5.565 1.00 90.56 70 LEU A CA 1
ATOM 566 C C . LEU A 1 70 ? 10.584 -1.094 -5.118 1.00 90.56 70 LEU A C 1
ATOM 568 O O . LEU A 1 70 ? 10.603 -0.052 -5.770 1.00 90.56 70 LEU A O 1
ATOM 572 N N . LEU A 1 71 ? 11.362 -1.272 -4.047 1.00 88.12 71 LEU A N 1
ATOM 573 C CA . LEU A 1 71 ? 12.362 -0.307 -3.597 1.00 88.12 71 LEU A CA 1
ATOM 574 C C . LEU A 1 71 ? 13.490 -0.149 -4.616 1.00 88.12 71 LEU A C 1
ATOM 576 O O . LEU A 1 71 ? 13.853 0.975 -4.934 1.00 88.12 71 LEU A O 1
ATOM 580 N N . ASN A 1 72 ? 13.996 -1.242 -5.179 1.00 87.69 72 ASN A N 1
ATOM 581 C CA . ASN A 1 72 ? 15.028 -1.175 -6.213 1.00 87.69 72 ASN A CA 1
ATOM 582 C C . ASN A 1 72 ? 14.504 -0.554 -7.520 1.00 87.69 72 ASN A C 1
ATOM 584 O O . ASN A 1 72 ? 15.243 0.146 -8.200 1.00 87.69 72 ASN A O 1
ATOM 588 N N . HIS A 1 73 ? 13.239 -0.799 -7.874 1.00 85.62 73 HIS A N 1
ATOM 589 C CA . HIS A 1 73 ? 12.653 -0.322 -9.129 1.00 85.62 73 HIS A CA 1
ATOM 590 C C . HIS A 1 73 ? 12.167 1.137 -9.044 1.00 85.62 73 HIS A C 1
ATOM 592 O O . HIS A 1 73 ? 12.263 1.889 -10.011 1.00 85.62 73 HIS A O 1
ATOM 598 N N . TYR A 1 74 ? 11.630 1.552 -7.892 1.00 85.50 74 TYR A N 1
ATOM 599 C CA . TYR A 1 74 ? 10.952 2.844 -7.723 1.00 85.50 74 TYR A CA 1
ATOM 600 C C . TYR A 1 74 ? 11.560 3.743 -6.632 1.00 85.50 74 TYR A C 1
ATOM 602 O O . TYR A 1 74 ? 11.087 4.869 -6.440 1.00 85.50 74 TYR A O 1
ATOM 610 N N . GLY A 1 75 ? 12.577 3.278 -5.904 1.00 75.38 75 GLY A N 1
ATOM 611 C CA . GLY A 1 75 ? 13.146 3.949 -4.729 1.00 75.38 75 GLY A CA 1
ATOM 612 C C . GLY A 1 75 ? 13.970 5.204 -5.015 1.00 75.38 75 GLY A C 1
ATOM 613 O O . GLY A 1 75 ? 14.132 6.018 -4.109 1.00 75.38 75 GLY A O 1
ATOM 614 N N . ASP A 1 76 ? 14.395 5.436 -6.259 1.00 69.88 76 ASP A N 1
ATOM 615 C CA . ASP A 1 76 ? 15.277 6.552 -6.653 1.00 69.88 76 ASP A CA 1
ATOM 616 C C . ASP A 1 76 ? 14.575 7.933 -6.717 1.00 69.88 76 ASP A C 1
ATOM 618 O O . ASP A 1 76 ? 14.899 8.791 -7.534 1.00 69.88 76 ASP A O 1
ATOM 622 N N . GLY A 1 77 ? 13.592 8.184 -5.844 1.00 64.06 77 GLY A N 1
ATOM 623 C CA . GLY A 1 77 ? 12.965 9.506 -5.674 1.00 64.06 77 GLY A CA 1
ATOM 624 C C . GLY A 1 77 ? 11.632 9.713 -6.402 1.00 64.06 77 GLY A C 1
ATOM 625 O O . GLY A 1 77 ? 11.096 10.819 -6.402 1.00 64.06 77 GLY A O 1
ATOM 626 N N . SER A 1 78 ? 11.039 8.662 -6.971 1.00 67.38 78 SER A N 1
ATOM 627 C CA . SER A 1 78 ? 9.797 8.761 -7.759 1.00 67.38 78 SER A CA 1
ATOM 628 C C . SER A 1 78 ? 8.511 9.018 -6.944 1.00 67.38 78 SER A C 1
ATOM 630 O O . SER A 1 78 ? 7.441 9.212 -7.519 1.00 67.38 78 SER A O 1
ATOM 632 N N . ASN A 1 79 ? 8.566 9.002 -5.604 1.00 85.50 79 ASN A N 1
ATOM 633 C CA . ASN A 1 79 ? 7.403 9.025 -4.695 1.00 85.50 79 ASN A CA 1
ATOM 634 C C . ASN A 1 79 ? 6.329 7.949 -4.972 1.00 85.50 79 ASN A C 1
ATOM 636 O O . ASN A 1 79 ? 5.292 7.941 -4.309 1.00 85.50 79 ASN A O 1
ATOM 640 N N . ILE A 1 80 ? 6.561 7.011 -5.895 1.00 89.62 80 ILE A N 1
ATOM 641 C CA . ILE A 1 80 ? 5.576 6.003 -6.303 1.00 89.62 80 ILE A CA 1
ATOM 642 C C . ILE A 1 80 ? 5.217 5.097 -5.135 1.00 89.62 80 ILE A C 1
ATOM 644 O O . ILE A 1 80 ? 4.038 4.893 -4.872 1.00 89.62 80 ILE A O 1
ATOM 648 N N . LEU A 1 81 ? 6.204 4.633 -4.365 1.00 90.88 81 LEU A N 1
ATOM 649 C CA . LEU A 1 81 ? 5.949 3.800 -3.185 1.00 90.88 81 LEU A CA 1
ATOM 650 C C . LEU A 1 81 ? 5.104 4.533 -2.142 1.00 90.88 81 LEU A C 1
ATOM 652 O O . LEU A 1 81 ? 4.167 3.962 -1.591 1.00 90.88 81 LEU A O 1
ATOM 656 N N . ALA A 1 82 ? 5.378 5.821 -1.919 1.00 92.25 82 ALA A N 1
ATOM 657 C CA . ALA A 1 82 ? 4.573 6.653 -1.032 1.00 92.25 82 ALA A CA 1
ATOM 658 C C . ALA A 1 82 ? 3.121 6.776 -1.531 1.00 92.25 82 ALA A C 1
ATOM 660 O O . ALA A 1 82 ? 2.189 6.708 -0.730 1.00 92.25 82 ALA A O 1
ATOM 661 N N . LYS A 1 83 ? 2.912 6.912 -2.847 1.00 93.44 83 LYS A N 1
ATOM 662 C CA . LYS A 1 83 ? 1.572 6.913 -3.451 1.00 93.44 83 LYS A CA 1
ATOM 663 C C . LYS A 1 83 ? 0.877 5.554 -3.328 1.00 93.44 83 LYS A C 1
ATOM 665 O O . LYS A 1 83 ? -0.291 5.527 -2.962 1.00 93.44 83 LYS A O 1
ATOM 670 N N . MET A 1 84 ? 1.585 4.444 -3.556 1.00 94.50 84 MET A N 1
ATOM 671 C CA . MET A 1 84 ? 1.052 3.085 -3.386 1.00 94.50 84 MET A CA 1
ATOM 672 C C . MET A 1 84 ? 0.588 2.843 -1.944 1.00 94.50 84 MET A C 1
ATOM 674 O O . MET A 1 84 ? -0.520 2.364 -1.727 1.00 94.50 84 MET A O 1
ATOM 678 N N . ILE A 1 85 ? 1.386 3.245 -0.948 1.00 94.88 85 ILE A N 1
ATOM 679 C CA . ILE A 1 85 ? 1.011 3.148 0.473 1.00 94.88 85 ILE A CA 1
ATOM 680 C C . ILE A 1 85 ? -0.262 3.959 0.753 1.00 94.88 85 ILE A C 1
ATOM 682 O O . ILE A 1 85 ? -1.214 3.444 1.339 1.00 94.88 85 ILE A O 1
ATOM 686 N N . LYS A 1 86 ? -0.309 5.216 0.295 1.00 95.38 86 LYS A N 1
ATOM 687 C CA . LYS A 1 86 ? -1.470 6.097 0.494 1.00 95.38 86 LYS A CA 1
ATOM 688 C C . LYS A 1 86 ? -2.729 5.593 -0.211 1.00 95.38 86 LYS A C 1
ATOM 690 O O . LYS A 1 86 ? -3.815 5.774 0.323 1.00 95.38 86 LYS A O 1
ATOM 695 N N . ALA A 1 87 ? -2.596 4.933 -1.361 1.00 96.25 87 ALA A N 1
ATOM 696 C CA . ALA A 1 87 ? -3.719 4.381 -2.115 1.00 96.25 87 ALA A CA 1
ATOM 697 C C . ALA A 1 87 ? -4.466 3.259 -1.373 1.00 96.25 87 ALA A C 1
ATOM 699 O O . ALA A 1 87 ? -5.635 3.015 -1.652 1.00 96.25 87 ALA A O 1
ATOM 700 N N . LEU A 1 88 ? -3.816 2.572 -0.428 1.00 96.31 88 LEU A N 1
ATOM 701 C CA . LEU A 1 88 ? -4.444 1.497 0.346 1.00 96.31 88 LEU A CA 1
ATOM 702 C C . LEU A 1 88 ? -5.359 2.026 1.453 1.00 96.31 88 LEU A C 1
ATOM 704 O O . LEU A 1 88 ? -6.422 1.459 1.706 1.00 96.31 88 LEU A O 1
ATOM 708 N N . ALA A 1 89 ? -4.938 3.102 2.119 1.00 95.50 89 ALA A N 1
ATOM 709 C CA . ALA A 1 89 ? -5.530 3.545 3.376 1.00 95.50 89 ALA A CA 1
ATOM 710 C C . ALA A 1 89 ? -7.036 3.871 3.301 1.00 95.50 89 ALA A C 1
ATOM 712 O O . ALA A 1 89 ? -7.765 3.428 4.190 1.00 95.50 89 ALA A O 1
ATOM 713 N N . PRO A 1 90 ? -7.554 4.546 2.252 1.00 96.00 90 PRO A N 1
ATOM 714 C CA . PRO A 1 90 ? -8.987 4.828 2.129 1.00 96.00 90 PRO A CA 1
ATOM 715 C C . PRO A 1 90 ? -9.875 3.579 2.060 1.00 96.00 90 PRO A C 1
ATOM 717 O O . PRO A 1 90 ? -11.077 3.668 2.292 1.00 96.00 90 PRO A O 1
ATOM 720 N N . HIS A 1 91 ? -9.303 2.418 1.730 1.00 95.31 91 HIS A N 1
ATOM 721 C CA . HIS A 1 91 ? -10.031 1.166 1.517 1.00 95.31 91 HIS A CA 1
ATOM 722 C C . HIS A 1 91 ? -9.825 0.145 2.644 1.00 95.31 91 HIS A C 1
ATOM 724 O O . HIS A 1 91 ? -10.334 -0.974 2.573 1.00 95.31 91 HIS A O 1
ATOM 730 N N . MET A 1 92 ? -9.099 0.525 3.697 1.00 96.31 92 MET A N 1
ATOM 731 C CA . MET A 1 92 ? -8.899 -0.279 4.897 1.00 96.31 92 MET A CA 1
ATOM 732 C C . MET A 1 92 ? -9.687 0.319 6.061 1.00 96.31 92 MET A C 1
ATOM 734 O O . MET A 1 92 ? -9.602 1.515 6.339 1.00 96.31 92 MET A O 1
ATOM 738 N N . ASN A 1 93 ? -10.467 -0.518 6.739 1.00 95.56 93 ASN A N 1
ATOM 739 C CA . ASN A 1 93 ? -11.391 -0.088 7.790 1.00 95.56 93 ASN A CA 1
ATOM 740 C C . ASN A 1 93 ? -11.580 -1.130 8.906 1.00 95.56 93 ASN A C 1
ATOM 742 O O . ASN A 1 93 ? -12.510 -1.021 9.703 1.00 95.56 93 ASN A O 1
ATOM 746 N N . THR A 1 94 ? -10.703 -2.135 8.976 1.00 95.62 94 THR A N 1
ATOM 747 C CA . THR A 1 94 ? -10.722 -3.170 10.019 1.00 95.62 94 THR A CA 1
ATOM 748 C C . THR A 1 94 ? -9.477 -3.100 10.900 1.00 95.62 94 THR A C 1
ATOM 750 O O . THR A 1 94 ? -8.392 -2.749 10.436 1.00 95.62 94 THR A O 1
ATOM 753 N N . GLU A 1 95 ? -9.615 -3.506 12.163 1.00 96.31 95 GLU A N 1
ATOM 754 C CA . GLU A 1 95 ? -8.493 -3.609 13.113 1.00 96.31 95 GLU A CA 1
ATOM 755 C C . GLU A 1 95 ? -7.374 -4.521 12.611 1.00 96.31 95 GLU A C 1
ATOM 757 O O . GLU A 1 95 ? -6.189 -4.253 12.801 1.00 96.31 95 GLU A O 1
ATOM 762 N N . PHE A 1 96 ? -7.749 -5.599 11.922 1.00 95.88 96 PHE A N 1
ATOM 763 C CA . PHE A 1 96 ? -6.789 -6.521 11.334 1.00 95.88 96 PHE A CA 1
ATOM 764 C C . PHE A 1 96 ? -5.919 -5.830 10.276 1.00 95.88 96 PHE A C 1
ATOM 766 O O . PHE A 1 96 ? -4.697 -5.939 10.323 1.00 95.88 96 PHE A O 1
ATOM 773 N N . GLN A 1 97 ? -6.531 -5.071 9.359 1.00 95.69 97 GLN A N 1
ATOM 774 C CA . GLN A 1 97 ? -5.791 -4.316 8.341 1.00 95.69 97 GLN A CA 1
ATOM 775 C C . GLN A 1 97 ? -4.889 -3.251 8.966 1.00 95.69 97 GLN A C 1
ATOM 777 O O . GLN A 1 97 ? -3.750 -3.090 8.530 1.00 95.69 97 GLN A O 1
ATOM 782 N N . LEU A 1 98 ? -5.375 -2.559 10.000 1.00 97.50 98 LEU A N 1
ATOM 783 C CA . LEU A 1 98 ? -4.576 -1.588 10.739 1.00 97.50 98 LEU A CA 1
ATOM 784 C C . LEU A 1 98 ? -3.331 -2.241 11.354 1.00 97.50 98 LEU A C 1
ATOM 786 O O . LEU A 1 98 ? -2.215 -1.772 11.134 1.00 97.50 98 LEU A O 1
ATOM 790 N N . SER A 1 99 ? -3.516 -3.353 12.069 1.00 97.50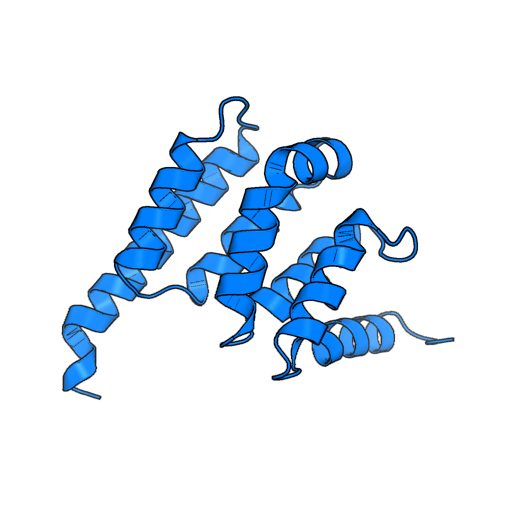 99 SER A N 1
ATOM 791 C CA . SER A 1 99 ? -2.418 -4.080 12.709 1.00 97.50 99 SER A CA 1
ATOM 792 C C . SER A 1 99 ? -1.400 -4.592 11.689 1.00 97.50 99 SER A C 1
ATOM 794 O O . SER A 1 99 ? -0.192 -4.472 11.899 1.00 97.50 99 SER A O 1
ATOM 796 N N . GLU A 1 100 ? -1.861 -5.125 10.557 1.00 96.56 100 GLU A N 1
ATOM 797 C CA . GLU A 1 100 ? -0.976 -5.592 9.491 1.00 96.56 100 GLU A CA 1
ATOM 798 C C . GLU A 1 100 ? -0.188 -4.441 8.846 1.00 96.56 100 GLU A C 1
ATOM 800 O O . GLU A 1 100 ? 0.997 -4.612 8.550 1.00 96.56 100 GLU A O 1
ATOM 805 N N . LEU A 1 101 ? -0.795 -3.261 8.674 1.00 96.25 101 LEU A N 1
ATOM 806 C CA . LEU A 1 101 ? -0.113 -2.073 8.152 1.00 96.25 101 LEU A CA 1
ATOM 807 C C . LEU A 1 101 ? 0.967 -1.561 9.121 1.00 96.25 101 LEU A C 1
ATOM 809 O O . LEU A 1 101 ? 2.079 -1.252 8.691 1.00 96.25 101 LEU A O 1
ATOM 813 N N . GLU A 1 102 ? 0.679 -1.521 10.424 1.00 96.06 102 GLU A N 1
ATOM 814 C CA . GLU A 1 102 ? 1.655 -1.152 11.459 1.00 96.06 102 GLU A CA 1
ATOM 815 C C . GLU A 1 102 ? 2.817 -2.154 11.526 1.00 96.06 102 GLU A C 1
ATOM 817 O O . GLU A 1 102 ? 3.987 -1.762 11.550 1.00 96.06 102 GLU A O 1
ATOM 822 N N . ARG A 1 103 ? 2.518 -3.458 11.484 1.00 95.75 103 ARG A N 1
ATOM 823 C CA . ARG A 1 103 ? 3.539 -4.516 11.406 1.00 95.75 103 ARG A CA 1
ATOM 824 C C . ARG A 1 103 ? 4.402 -4.372 10.164 1.00 95.75 103 ARG A C 1
ATOM 826 O O . ARG A 1 103 ? 5.618 -4.526 10.251 1.00 95.75 103 ARG A O 1
ATOM 833 N N . PHE A 1 104 ? 3.790 -4.064 9.024 1.00 94.50 104 PHE A N 1
ATOM 834 C CA . PHE A 1 104 ? 4.524 -3.863 7.788 1.00 94.50 104 PHE A CA 1
ATOM 835 C C . PHE A 1 104 ? 5.473 -2.663 7.892 1.00 94.50 104 PHE A C 1
ATOM 837 O O . PHE A 1 104 ? 6.665 -2.848 7.644 1.00 94.50 104 PHE A O 1
ATOM 844 N N . LYS A 1 105 ? 5.006 -1.498 8.373 1.00 93.00 105 LYS A N 1
ATOM 845 C CA . LYS A 1 105 ? 5.871 -0.332 8.653 1.00 93.00 105 LYS A CA 1
ATOM 846 C C . LYS A 1 105 ? 7.077 -0.726 9.516 1.00 93.00 105 LYS A C 1
ATOM 848 O O . LYS A 1 105 ? 8.208 -0.389 9.181 1.00 93.00 105 LYS A O 1
ATOM 853 N N . ASN A 1 106 ? 6.844 -1.475 10.595 1.00 91.62 106 ASN A N 1
ATOM 854 C CA . ASN A 1 106 ? 7.889 -1.885 11.540 1.00 91.62 106 ASN A CA 1
ATOM 855 C C . ASN A 1 106 ? 8.852 -2.944 10.974 1.00 91.62 106 ASN A C 1
ATOM 857 O O . ASN A 1 106 ? 9.973 -3.078 11.459 1.00 91.62 106 ASN A O 1
ATOM 861 N N . SER A 1 107 ? 8.434 -3.705 9.959 1.00 90.25 107 SER A N 1
ATOM 862 C CA . SER A 1 107 ? 9.281 -4.714 9.311 1.00 90.25 107 SER A CA 1
ATOM 863 C C . SER A 1 107 ? 10.321 -4.118 8.354 1.00 90.25 107 SER A C 1
ATOM 865 O O . SER A 1 107 ? 11.308 -4.781 8.023 1.00 90.25 107 SER A O 1
ATOM 867 N N . ILE A 1 108 ? 10.124 -2.872 7.912 1.00 87.06 108 ILE A N 1
ATOM 868 C CA . ILE A 1 108 ? 10.995 -2.212 6.939 1.00 87.06 108 ILE A CA 1
ATOM 869 C C . ILE A 1 108 ? 12.247 -1.684 7.646 1.00 87.06 108 ILE A C 1
ATOM 871 O O . ILE A 1 108 ? 12.193 -0.754 8.446 1.00 87.06 108 ILE A O 1
ATOM 875 N N . LYS A 1 109 ? 13.399 -2.286 7.326 1.00 73.69 109 LYS A N 1
ATOM 876 C CA . LYS A 1 109 ? 14.707 -1.927 7.903 1.00 73.69 109 LYS A CA 1
ATOM 877 C C . LYS A 1 109 ? 15.353 -0.712 7.233 1.00 73.69 109 LYS A C 1
ATOM 879 O O . LYS A 1 109 ? 16.067 0.038 7.890 1.00 73.69 109 LYS A O 1
ATOM 884 N N . THR A 1 110 ? 15.095 -0.522 5.941 1.00 69.44 110 THR A N 1
ATOM 885 C CA . THR A 1 110 ? 15.638 0.578 5.136 1.00 69.44 110 THR A CA 1
ATOM 886 C C . THR A 1 110 ? 14.489 1.486 4.733 1.00 69.44 110 THR A C 1
ATOM 888 O O . THR A 1 110 ? 13.747 1.175 3.803 1.00 69.44 110 THR A O 1
ATOM 891 N N . ASN A 1 111 ? 14.313 2.587 5.463 1.00 60.78 111 ASN A N 1
ATOM 892 C CA . ASN A 1 111 ? 13.269 3.563 5.171 1.00 60.78 111 ASN A CA 1
ATOM 893 C C . ASN A 1 111 ? 13.821 4.712 4.332 1.00 60.78 111 ASN A C 1
ATOM 895 O O . ASN A 1 111 ? 14.785 5.373 4.713 1.00 60.78 111 ASN A O 1
ATOM 899 N N . ILE A 1 112 ? 13.140 5.001 3.226 1.00 70.56 112 ILE A N 1
ATOM 900 C CA . ILE A 1 112 ? 13.242 6.297 2.558 1.00 70.56 112 ILE A CA 1
ATOM 901 C C . ILE A 1 112 ? 12.311 7.253 3.310 1.00 70.56 112 ILE A C 1
ATOM 903 O O . ILE A 1 112 ? 11.156 6.903 3.567 1.00 70.56 112 ILE A O 1
ATOM 907 N N . SER A 1 113 ? 12.780 8.460 3.641 1.00 74.62 113 SER A N 1
ATOM 908 C CA . SER A 1 113 ? 12.014 9.463 4.410 1.00 74.62 113 SER A CA 1
ATOM 909 C C . SER A 1 113 ? 10.579 9.662 3.887 1.00 74.62 113 SER A C 1
ATOM 911 O O . SER A 1 113 ? 9.617 9.652 4.652 1.00 74.62 113 SER A O 1
ATOM 913 N N . THR A 1 114 ? 10.402 9.697 2.562 1.00 78.94 114 THR A N 1
ATOM 914 C CA . THR A 1 114 ? 9.090 9.857 1.911 1.00 78.94 114 THR A CA 1
ATOM 915 C C . THR A 1 114 ? 8.131 8.690 2.169 1.00 78.94 114 THR A C 1
ATOM 917 O O . THR A 1 114 ? 6.929 8.904 2.327 1.00 78.94 114 THR A O 1
ATOM 920 N N . THR A 1 115 ? 8.638 7.456 2.252 1.00 86.25 115 THR A N 1
ATOM 921 C CA . THR A 1 115 ? 7.824 6.273 2.576 1.00 86.25 115 THR A CA 1
ATOM 922 C C . THR A 1 115 ? 7.429 6.236 4.049 1.00 86.25 115 THR A C 1
ATOM 924 O O . THR A 1 115 ? 6.296 5.871 4.354 1.00 86.25 115 THR A O 1
ATOM 927 N N . ALA A 1 116 ? 8.298 6.698 4.955 1.00 89.06 116 ALA A N 1
ATOM 928 C CA . ALA A 1 116 ? 7.995 6.763 6.384 1.00 89.06 116 ALA A CA 1
ATOM 929 C C . ALA A 1 116 ? 6.795 7.683 6.666 1.00 89.06 116 ALA A C 1
ATOM 931 O O . ALA A 1 116 ? 5.821 7.246 7.284 1.00 89.06 116 ALA A O 1
ATOM 932 N N . SER A 1 117 ? 6.804 8.904 6.118 1.00 90.38 117 SER A N 1
ATOM 933 C CA . SER A 1 117 ? 5.671 9.832 6.243 1.00 90.38 117 SER A CA 1
ATOM 934 C C . SER A 1 117 ? 4.401 9.306 5.563 1.00 90.38 117 SER A C 1
ATOM 936 O O . SER A 1 117 ? 3.290 9.562 6.025 1.00 90.38 117 SER A O 1
ATOM 938 N N . ALA A 1 118 ? 4.534 8.550 4.466 1.00 93.12 118 ALA A N 1
ATOM 939 C CA . ALA A 1 118 ? 3.386 7.925 3.812 1.00 93.12 118 ALA A CA 1
ATOM 940 C C . ALA A 1 118 ? 2.737 6.846 4.687 1.00 93.12 118 ALA A C 1
ATOM 942 O O . ALA A 1 118 ? 1.511 6.801 4.763 1.00 93.12 118 ALA A O 1
ATOM 943 N N . PHE A 1 119 ? 3.533 6.021 5.375 1.00 94.62 119 PHE A N 1
ATOM 944 C CA . PHE A 1 119 ? 3.010 5.048 6.334 1.00 94.62 119 PHE A CA 1
ATOM 945 C C . PHE A 1 119 ? 2.297 5.713 7.505 1.00 94.62 119 PHE A C 1
ATOM 947 O O . PHE A 1 119 ? 1.248 5.232 7.911 1.00 94.62 119 PHE A O 1
ATOM 954 N N . GLU A 1 120 ? 2.833 6.808 8.042 1.00 94.75 120 GLU A N 1
ATOM 955 C CA . GLU A 1 120 ? 2.199 7.542 9.147 1.00 94.75 120 GLU A CA 1
ATOM 956 C C . GLU A 1 120 ? 0.822 8.060 8.751 1.00 94.75 120 GLU A C 1
ATOM 958 O O . GLU A 1 120 ? -0.173 7.707 9.380 1.00 94.75 120 GLU A O 1
ATOM 963 N N . SER A 1 121 ? 0.756 8.775 7.629 1.00 95.94 121 SER A N 1
ATOM 964 C CA . SER A 1 121 ? -0.502 9.284 7.081 1.00 95.94 121 SER A CA 1
ATOM 965 C C . SER A 1 121 ? -1.500 8.162 6.759 1.00 95.94 121 SER A C 1
ATOM 967 O O . SER A 1 121 ? -2.696 8.288 7.035 1.00 95.94 121 SER A O 1
ATOM 969 N N . ALA A 1 122 ? -1.025 7.041 6.205 1.00 97.00 122 ALA A N 1
ATOM 970 C CA . ALA A 1 122 ? -1.868 5.885 5.928 1.00 97.00 122 ALA A CA 1
ATOM 971 C C . ALA A 1 122 ? -2.424 5.269 7.222 1.00 97.00 122 ALA A C 1
ATOM 973 O O . ALA A 1 122 ? -3.625 5.041 7.315 1.00 97.00 122 ALA A O 1
ATOM 974 N N . ILE A 1 123 ? -1.585 5.055 8.239 1.00 97.94 123 ILE A N 1
ATOM 975 C CA . ILE A 1 123 ? -1.996 4.497 9.535 1.00 97.94 123 ILE A CA 1
ATOM 976 C C . ILE A 1 123 ? -3.030 5.397 10.220 1.00 97.94 123 ILE A C 1
ATOM 978 O O . ILE A 1 123 ? -4.031 4.888 10.717 1.00 97.94 123 ILE A O 1
ATOM 982 N N . GLU A 1 124 ? -2.835 6.717 10.221 1.00 98.00 124 GLU A N 1
ATOM 983 C CA . GLU A 1 124 ? -3.809 7.672 10.773 1.00 98.00 124 GLU A CA 1
ATOM 984 C C . GLU A 1 124 ? -5.162 7.606 10.051 1.00 98.00 124 GLU A C 1
ATOM 986 O O . GLU A 1 124 ? -6.221 7.601 10.688 1.00 98.00 124 GLU A O 1
ATOM 991 N N . THR A 1 125 ? -5.134 7.486 8.723 1.00 98.06 125 THR A N 1
ATOM 992 C CA . THR A 1 125 ? -6.348 7.343 7.909 1.00 98.06 125 THR A CA 1
ATOM 993 C C . THR A 1 125 ? -7.077 6.040 8.243 1.00 98.06 125 THR A C 1
ATOM 995 O O . THR A 1 125 ? -8.280 6.054 8.498 1.00 98.06 125 THR A O 1
ATOM 998 N N . VAL A 1 126 ? -6.359 4.914 8.315 1.00 97.81 126 VAL A N 1
ATOM 999 C CA . VAL A 1 126 ? -6.964 3.614 8.648 1.00 97.81 126 VAL A CA 1
ATOM 1000 C C . VAL A 1 126 ? -7.515 3.607 10.076 1.00 97.81 126 VAL A C 1
ATOM 1002 O O . VAL A 1 126 ? -8.622 3.118 10.283 1.00 97.81 126 VAL A O 1
ATOM 1005 N N . LYS A 1 127 ? -6.810 4.203 11.049 1.00 97.88 127 LYS A N 1
ATOM 1006 C CA . LYS A 1 127 ? -7.319 4.402 12.421 1.00 97.88 127 LYS A CA 1
ATOM 1007 C C . LYS A 1 127 ? -8.649 5.149 12.421 1.00 97.88 127 LYS A C 1
ATOM 1009 O O . LYS A 1 127 ? -9.620 4.673 13.003 1.00 97.88 127 LYS A O 1
ATOM 1014 N N . SER A 1 128 ? -8.710 6.263 11.695 1.00 97.81 128 SER A N 1
ATOM 1015 C CA . SER A 1 128 ? -9.932 7.064 11.558 1.00 97.81 128 SER A CA 1
ATOM 1016 C C . SER A 1 128 ? -11.083 6.256 10.948 1.00 97.81 128 SER A C 1
ATOM 1018 O O . SER A 1 128 ? -12.204 6.306 11.451 1.00 97.81 128 SER A O 1
ATOM 1020 N N . ASN A 1 129 ? -10.808 5.458 9.910 1.00 96.50 129 ASN A N 1
ATOM 1021 C CA . ASN A 1 129 ? -11.805 4.597 9.269 1.00 96.50 129 ASN A CA 1
ATOM 1022 C C . ASN A 1 129 ? -12.327 3.507 10.215 1.00 96.50 129 ASN A C 1
ATOM 1024 O O . ASN A 1 129 ? -13.532 3.269 10.281 1.00 96.50 129 ASN A O 1
ATOM 1028 N N . VAL A 1 130 ? -11.432 2.852 10.961 1.00 97.06 130 VAL A N 1
ATOM 1029 C CA . VAL A 1 130 ? -11.782 1.824 11.953 1.00 97.06 130 VAL A CA 1
ATOM 1030 C C . VAL A 1 130 ? -12.653 2.414 13.060 1.00 97.06 130 VAL A C 1
ATOM 1032 O O . VAL A 1 130 ? -13.692 1.847 13.401 1.00 97.06 130 VAL A O 1
ATOM 1035 N N . ASP A 1 131 ? -12.271 3.569 13.600 1.00 96.56 131 ASP A N 1
ATOM 1036 C CA . ASP A 1 131 ? -13.043 4.244 14.642 1.00 96.56 131 ASP A CA 1
ATOM 1037 C C . ASP A 1 131 ? -14.412 4.695 14.136 1.00 96.56 131 ASP A C 1
ATOM 1039 O O . ASP A 1 131 ? -15.409 4.583 14.857 1.00 96.56 131 ASP A O 1
ATOM 1043 N N . TRP A 1 132 ? -14.485 5.163 12.887 1.00 95.88 132 TRP A N 1
ATOM 1044 C CA . TRP A 1 132 ? -15.754 5.488 12.251 1.00 95.88 132 TRP A CA 1
ATOM 1045 C C . TRP A 1 132 ? -16.649 4.251 12.134 1.00 95.88 132 TRP A C 1
ATOM 1047 O O . TRP A 1 132 ? -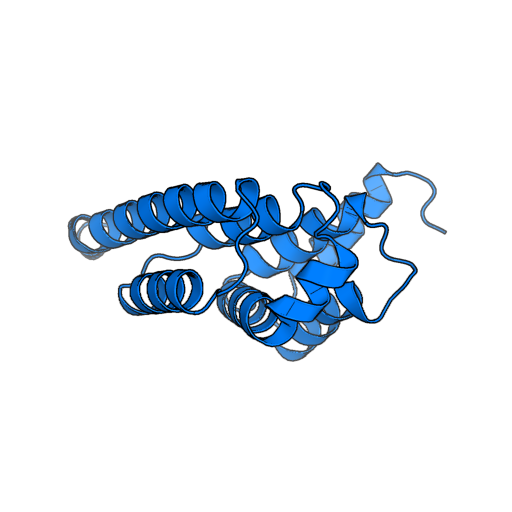17.818 4.320 12.517 1.00 95.88 132 TRP A O 1
ATOM 1057 N N . MET A 1 133 ? -16.102 3.114 11.692 1.00 94.75 133 MET A N 1
ATOM 1058 C CA . MET A 1 133 ? -16.839 1.850 11.604 1.00 94.75 133 MET A CA 1
ATOM 1059 C C . MET A 1 133 ? -17.356 1.409 12.977 1.00 94.75 133 MET A C 1
ATOM 1061 O O . MET A 1 133 ? -18.536 1.109 13.116 1.00 94.75 133 MET A O 1
ATOM 1065 N N . LYS A 1 134 ? -16.529 1.445 14.028 1.00 92.06 134 LYS A N 1
ATOM 1066 C CA . LYS A 1 134 ? -16.970 1.079 15.387 1.00 92.06 134 LYS A CA 1
ATOM 1067 C C . LYS A 1 134 ? -18.134 1.932 15.892 1.00 92.06 134 LYS A C 1
ATOM 1069 O O . LYS A 1 134 ? -19.009 1.417 16.581 1.00 92.06 134 LYS A O 1
ATOM 1074 N N . LYS A 1 135 ? -18.118 3.233 15.593 1.00 92.44 135 LYS A N 1
ATOM 1075 C CA . LYS A 1 135 ? -19.117 4.190 16.090 1.00 92.44 135 LYS A CA 1
ATOM 1076 C C . LYS A 1 135 ? -20.417 4.162 15.287 1.00 92.44 135 LYS A C 1
ATOM 1078 O O . LYS A 1 135 ? -21.482 4.279 15.881 1.00 92.44 135 LYS A O 1
ATOM 1083 N N . ASN A 1 136 ? -20.332 4.015 13.964 1.00 93.00 136 ASN A N 1
ATOM 1084 C CA . ASN A 1 136 ? -21.456 4.294 13.066 1.00 93.00 136 ASN A CA 1
ATOM 1085 C C . ASN A 1 136 ? -22.008 3.056 12.343 1.00 93.00 136 ASN A C 1
ATOM 1087 O O . ASN A 1 136 ? -23.093 3.141 11.784 1.00 93.00 136 ASN A O 1
ATOM 1091 N N . TYR A 1 137 ? -21.327 1.903 12.352 1.00 84.38 137 TYR A N 1
ATOM 1092 C CA . TYR A 1 137 ? -21.727 0.758 11.516 1.00 84.38 137 TYR A CA 1
ATOM 1093 C C . TYR A 1 137 ? -23.135 0.222 11.805 1.00 84.38 137 TYR A C 1
ATOM 1095 O O . TYR A 1 137 ? -23.833 -0.165 10.881 1.00 84.38 137 TYR A O 1
ATOM 1103 N N . ASN A 1 138 ? -23.572 0.233 13.068 1.00 82.56 138 ASN A N 1
ATOM 1104 C CA . ASN A 1 138 ? -24.918 -0.220 13.445 1.00 82.56 138 ASN A CA 1
ATOM 1105 C C . ASN A 1 138 ? -25.996 0.871 13.297 1.00 82.56 138 ASN A C 1
ATOM 1107 O O . ASN A 1 138 ? -27.162 0.612 13.582 1.00 82.56 138 ASN A O 1
ATOM 1111 N N . GLN A 1 139 ? -25.607 2.101 12.948 1.00 70.69 139 GLN A N 1
ATOM 1112 C CA . GLN A 1 139 ? -26.507 3.252 12.816 1.00 70.69 139 GLN A CA 1
ATOM 1113 C C . GLN A 1 139 ? -26.865 3.562 11.354 1.00 70.69 139 GLN A C 1
ATOM 1115 O O . GLN A 1 139 ? -27.697 4.437 11.116 1.00 70.69 139 GLN A O 1
ATOM 1120 N N . VAL A 1 140 ? -26.231 2.874 10.399 1.00 63.25 140 VAL A N 1
ATOM 1121 C CA . VAL A 1 140 ? -26.372 3.068 8.947 1.00 63.25 140 VAL A CA 1
ATOM 1122 C C .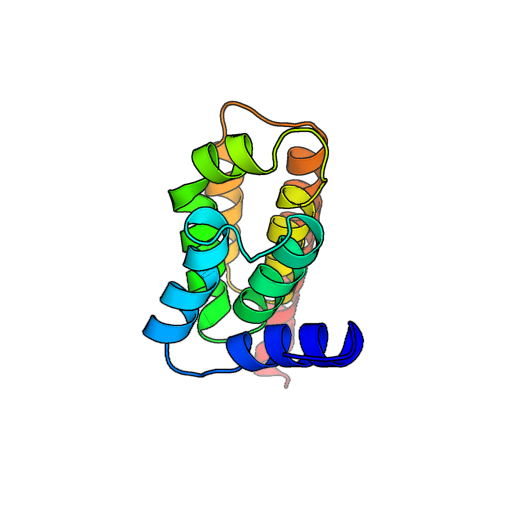 VAL A 1 140 ? -26.944 1.814 8.302 1.00 63.25 140 VAL A C 1
ATOM 1124 O O . VAL A 1 140 ? -26.558 0.706 8.733 1.00 63.25 140 VAL A O 1
#